Protein AF-A0A0B6YJX8-F1 (afdb_monomer_lite)

Structure (mmCIF, N/CA/C/O backbone):
data_AF-A0A0B6YJX8-F1
#
_entry.id   AF-A0A0B6YJX8-F1
#
loop_
_atom_site.group_PDB
_atom_site.id
_atom_site.type_symbol
_atom_site.label_atom_id
_atom_site.label_alt_id
_atom_site.label_comp_id
_atom_site.label_asym_id
_atom_site.label_entity_id
_atom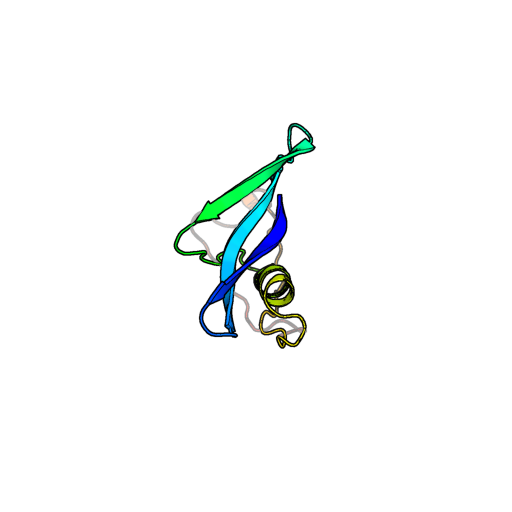_site.label_seq_id
_atom_site.pdbx_PDB_ins_code
_atom_site.Cartn_x
_atom_site.Cartn_y
_atom_site.Cartn_z
_atom_site.occupancy
_atom_site.B_iso_or_equiv
_atom_site.auth_seq_id
_atom_site.auth_comp_id
_atom_site.auth_asym_id
_atom_site.auth_atom_id
_atom_site.pdbx_PDB_model_num
ATOM 1 N N . ARG A 1 1 ? -10.307 6.839 -3.102 1.00 96.62 1 ARG A N 1
ATOM 2 C CA . ARG A 1 1 ? -9.183 6.987 -2.148 1.00 96.62 1 ARG A CA 1
ATOM 3 C C . ARG A 1 1 ? -9.714 6.712 -0.751 1.00 96.62 1 ARG A C 1
ATOM 5 O O . ARG A 1 1 ? -10.843 7.091 -0.497 1.00 96.62 1 ARG A O 1
ATOM 12 N N . VAL A 1 2 ? -8.958 6.029 0.109 1.00 97.56 2 VAL A N 1
ATOM 13 C CA . VAL A 1 2 ? -9.317 5.877 1.529 1.00 97.56 2 VAL A CA 1
ATOM 14 C C . VAL A 1 2 ? -8.785 7.085 2.284 1.00 97.56 2 VAL A C 1
ATOM 16 O O . VAL A 1 2 ? -7.588 7.356 2.208 1.00 97.56 2 VAL A O 1
ATOM 19 N N . ASP A 1 3 ? -9.663 7.800 2.976 1.00 97.38 3 ASP A N 1
ATOM 20 C CA . ASP A 1 3 ? -9.308 9.007 3.725 1.00 97.38 3 ASP A CA 1
ATOM 21 C C . ASP A 1 3 ? -9.185 8.710 5.226 1.00 97.38 3 ASP A C 1
ATOM 23 O O . ASP A 1 3 ? -8.300 9.240 5.895 1.00 97.38 3 ASP A O 1
ATOM 27 N N . SER A 1 4 ? -10.022 7.809 5.752 1.00 97.69 4 SER A N 1
ATOM 28 C CA . SER A 1 4 ? -9.897 7.281 7.114 1.00 97.69 4 SER A CA 1
ATOM 29 C C . SER A 1 4 ? -10.570 5.913 7.268 1.00 97.69 4 SER A C 1
ATOM 31 O O . SER A 1 4 ? -11.353 5.477 6.417 1.00 97.69 4 SER A O 1
ATOM 33 N N . LEU A 1 5 ? -10.260 5.213 8.362 1.00 97.94 5 LEU A N 1
ATOM 34 C CA . LEU A 1 5 ? -10.919 3.959 8.722 1.00 97.94 5 LEU A CA 1
ATOM 35 C C . LEU A 1 5 ? -12.037 4.219 9.730 1.00 97.94 5 LEU A C 1
ATOM 37 O O . LEU A 1 5 ? -11.856 4.950 10.703 1.00 97.94 5 LEU A O 1
ATOM 41 N N . LEU A 1 6 ? -13.189 3.589 9.510 1.00 97.75 6 LEU A N 1
ATOM 42 C CA . LEU A 1 6 ? -14.312 3.666 10.437 1.00 97.75 6 LEU A CA 1
ATOM 43 C C . LEU A 1 6 ? -14.059 2.717 11.604 1.00 97.75 6 LEU A C 1
ATOM 45 O O . LEU A 1 6 ? -13.692 1.555 11.401 1.00 97.75 6 LEU A O 1
ATOM 49 N N . LYS A 1 7 ? -14.292 3.210 12.819 1.00 96.00 7 LYS A N 1
ATOM 50 C CA . LYS A 1 7 ? -14.091 2.464 14.059 1.00 96.00 7 LYS A CA 1
ATOM 51 C C . LYS A 1 7 ? -15.395 2.326 14.832 1.00 96.00 7 LYS A C 1
ATOM 53 O O . LYS A 1 7 ? -16.255 3.203 14.803 1.00 96.00 7 LYS A O 1
ATOM 58 N N . THR A 1 8 ? -15.529 1.217 15.540 1.00 95.50 8 THR A N 1
ATOM 59 C CA . THR A 1 8 ? -16.577 0.984 16.533 1.00 95.50 8 THR A CA 1
ATOM 60 C C . THR A 1 8 ? -15.945 0.446 17.809 1.00 95.50 8 THR A C 1
ATOM 62 O O . THR A 1 8 ? -14.881 -0.168 17.753 1.00 95.50 8 THR A O 1
ATOM 65 N N . THR A 1 9 ? -16.575 0.678 18.954 1.00 95.19 9 THR A N 1
ATOM 66 C CA . THR A 1 9 ? -16.078 0.190 20.241 1.00 95.19 9 THR A CA 1
ATOM 67 C C . THR A 1 9 ? -16.908 -1.005 20.681 1.00 95.1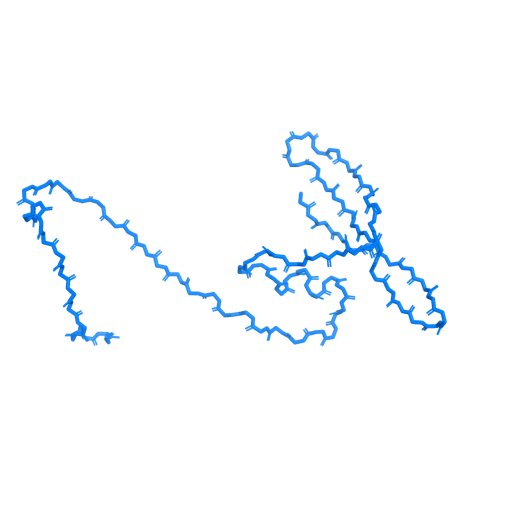9 9 THR A C 1
ATOM 69 O O . THR A 1 9 ? -18.125 -0.897 20.812 1.00 95.19 9 THR A O 1
ATOM 72 N N . ILE A 1 10 ? -16.248 -2.136 20.917 1.00 93.19 10 ILE A N 1
ATOM 73 C CA . ILE A 1 10 ? -16.851 -3.364 21.443 1.00 93.19 10 ILE A CA 1
ATOM 74 C C . ILE A 1 10 ? -16.018 -3.759 22.662 1.00 93.19 10 ILE A C 1
ATOM 76 O O . ILE A 1 10 ? -14.795 -3.836 22.571 1.00 93.19 10 ILE A O 1
ATOM 80 N N . ASP A 1 11 ? -16.656 -3.919 23.822 1.00 93.88 11 ASP A N 1
ATOM 81 C CA . ASP A 1 11 ? -16.000 -4.299 25.085 1.00 93.88 11 ASP A CA 1
ATOM 82 C C . ASP A 1 11 ? -14.793 -3.416 25.468 1.00 93.88 11 ASP A C 1
ATOM 84 O O . ASP A 1 11 ? -13.764 -3.888 25.951 1.00 93.88 11 ASP A O 1
ATOM 88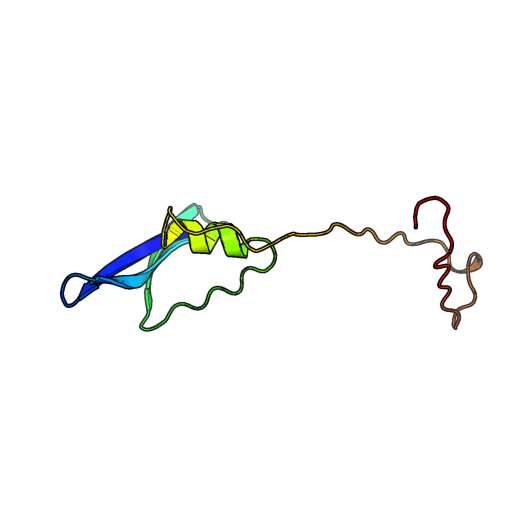 N N . GLY A 1 12 ? -14.901 -2.107 25.212 1.00 93.19 12 GLY A N 1
ATOM 89 C CA . GLY A 1 12 ? -13.842 -1.133 25.501 1.00 93.19 12 GLY A CA 1
ATOM 90 C C . GLY A 1 12 ? -12.654 -1.162 24.531 1.00 93.19 12 GLY A C 1
ATOM 91 O O . GLY A 1 12 ? -11.680 -0.446 24.755 1.00 93.19 12 GLY A O 1
ATOM 92 N N . LYS A 1 13 ? -12.718 -1.949 23.450 1.00 91.56 13 LYS A N 1
ATOM 93 C CA . LYS A 1 13 ? -11.692 -2.012 22.400 1.00 91.56 13 LYS A CA 1
ATOM 94 C C . LYS A 1 13 ? -12.202 -1.419 21.096 1.00 91.56 13 LYS A C 1
ATOM 96 O O . LYS A 1 13 ? -13.360 -1.608 20.728 1.00 91.56 13 LYS A O 1
ATOM 101 N N . GLU A 1 14 ? -11.333 -0.708 20.385 1.00 93.69 14 GLU A N 1
ATOM 102 C CA . GLU A 1 14 ? -11.638 -0.218 19.042 1.00 93.69 14 GLU A CA 1
ATOM 103 C C . GLU A 1 14 ? -11.489 -1.336 18.005 1.00 93.69 14 GLU A C 1
ATOM 105 O O . GLU A 1 14 ? -10.478 -2.036 17.951 1.00 93.69 14 GLU A O 1
ATOM 110 N N . HIS A 1 15 ? -12.490 -1.462 17.142 1.00 94.75 15 HIS A N 1
ATOM 111 C CA . HIS A 1 15 ? -12.519 -2.386 16.020 1.00 94.75 15 HIS A CA 1
ATOM 112 C C . HIS A 1 15 ? -12.780 -1.623 14.725 1.00 94.75 15 HIS A C 1
ATOM 114 O O . HIS A 1 15 ? -13.676 -0.781 14.654 1.00 94.75 15 HIS A O 1
ATOM 120 N N . ILE A 1 16 ? -12.021 -1.950 13.681 1.00 96.75 16 ILE A N 1
ATOM 121 C CA . ILE A 1 16 ? -12.256 -1.426 12.334 1.00 96.75 16 ILE A CA 1
ATOM 122 C C . ILE A 1 16 ? -13.541 -2.054 11.783 1.00 96.75 16 ILE A C 1
ATOM 124 O O . ILE A 1 16 ? -13.664 -3.277 11.739 1.00 96.75 16 ILE A O 1
ATOM 128 N N . CYS A 1 17 ? -14.483 -1.225 11.339 1.00 97.44 17 CYS A N 1
ATOM 129 C CA . CYS A 1 17 ? -15.788 -1.658 10.826 1.00 97.44 17 CYS A CA 1
ATOM 130 C C . CYS A 1 17 ? -16.113 -1.102 9.431 1.00 97.44 17 CYS A C 1
ATOM 132 O O . CYS A 1 17 ? -17.247 -1.211 8.959 1.00 97.44 17 CYS A O 1
ATOM 134 N N . GLY A 1 18 ? -15.136 -0.487 8.763 1.00 98.19 18 GLY A N 1
ATOM 135 C CA . GLY A 1 18 ? -15.327 0.108 7.448 1.00 98.19 18 GLY A CA 1
ATOM 136 C C . GLY A 1 18 ? -14.276 1.152 7.092 1.00 98.19 18 GLY A C 1
ATOM 137 O O . GLY A 1 18 ? -13.239 1.255 7.748 1.00 98.19 18 GLY A O 1
ATOM 138 N N . ALA A 1 19 ? -14.568 1.948 6.068 1.00 98.38 19 ALA A N 1
ATOM 139 C CA . ALA A 1 19 ? -13.726 3.053 5.620 1.00 98.38 19 ALA A CA 1
ATOM 140 C C . ALA A 1 19 ? -14.564 4.238 5.124 1.00 98.38 19 ALA A C 1
ATOM 142 O O . ALA A 1 19 ? -15.645 4.054 4.556 1.00 98.38 19 ALA A O 1
ATOM 143 N N . HIS A 1 20 ? -14.031 5.440 5.326 1.00 98.44 20 HIS A N 1
ATOM 144 C CA . HIS A 1 20 ? -14.476 6.650 4.653 1.00 98.44 20 HIS A CA 1
ATOM 145 C C . HIS A 1 20 ? -13.648 6.827 3.377 1.00 98.44 20 HIS A C 1
ATOM 147 O O . HIS A 1 20 ? -12.410 6.788 3.423 1.00 98.44 20 HIS A O 1
ATOM 153 N N . VAL A 1 21 ? -14.323 6.947 2.235 1.00 98.50 21 VAL A N 1
ATOM 154 C CA . VAL A 1 21 ? -13.676 6.965 0.922 1.00 98.50 21 VAL A CA 1
ATOM 155 C C . VAL A 1 21 ? -14.184 8.097 0.042 1.00 98.50 21 VAL A C 1
ATOM 157 O O . VAL A 1 21 ? -15.387 8.303 -0.077 1.00 98.50 21 VAL A O 1
ATOM 160 N N . THR A 1 22 ? -13.263 8.749 -0.660 1.00 98.56 22 THR A N 1
ATOM 161 C CA . THR A 1 22 ? -13.560 9.699 -1.738 1.00 98.56 22 THR A CA 1
ATOM 162 C C . THR A 1 22 ? -13.479 9.009 -3.099 1.00 98.56 22 THR A C 1
ATOM 164 O O . THR A 1 22 ? -12.459 8.392 -3.437 1.00 98.56 22 THR A O 1
ATOM 167 N N . ASN A 1 23 ? -14.511 9.138 -3.927 1.00 98.00 23 ASN A N 1
ATOM 168 C CA . ASN A 1 23 ? -14.458 8.796 -5.344 1.00 98.00 23 ASN A CA 1
ATOM 169 C C . ASN A 1 23 ? -13.535 9.789 -6.068 1.00 98.00 23 ASN A C 1
ATOM 171 O O . ASN A 1 23 ? -13.808 10.980 -6.118 1.00 98.00 23 ASN A O 1
ATOM 175 N N . THR A 1 24 ? -12.438 9.313 -6.656 1.00 97.88 24 THR A N 1
ATOM 176 C CA . THR A 1 24 ? -11.438 10.195 -7.282 1.00 97.88 24 THR A CA 1
ATOM 177 C C . THR A 1 24 ? -11.841 10.726 -8.658 1.00 97.88 24 THR A C 1
ATOM 179 O O . THR A 1 24 ? -11.133 11.571 -9.192 1.00 97.88 24 THR A O 1
ATOM 182 N N . LEU A 1 25 ? -12.938 10.235 -9.244 1.00 98.12 25 LEU A N 1
ATOM 183 C CA . LEU A 1 25 ? -13.473 10.728 -10.517 1.00 98.12 25 LEU A CA 1
ATOM 184 C C . LEU A 1 25 ? -14.520 11.826 -10.309 1.00 98.12 25 LEU A C 1
ATOM 186 O O . LEU A 1 25 ? -14.543 12.789 -11.068 1.00 98.12 25 LEU A O 1
ATOM 190 N N . THR A 1 26 ? -15.382 11.677 -9.296 1.00 98.25 26 THR A N 1
ATOM 191 C CA . THR A 1 26 ? -16.507 12.598 -9.042 1.00 98.25 26 THR A CA 1
ATOM 192 C C . THR A 1 26 ? -16.291 13.518 -7.842 1.00 98.25 26 THR A C 1
ATOM 194 O O . THR A 1 26 ? -16.931 14.559 -7.755 1.00 98.25 26 THR A O 1
ATOM 197 N N . GLY A 1 27 ? -15.398 13.155 -6.918 1.00 97.94 27 GLY A N 1
ATOM 198 C CA . GLY A 1 27 ? -15.183 13.862 -5.654 1.00 97.94 27 GLY A CA 1
ATOM 199 C C . GLY A 1 27 ? -16.185 13.511 -4.551 1.00 97.94 27 GLY A C 1
ATOM 200 O O . GLY A 1 27 ? -16.051 14.010 -3.443 1.00 97.94 27 GLY A O 1
ATOM 201 N N . GLU A 1 28 ? -17.174 12.658 -4.820 1.00 98.50 28 GLU A N 1
ATOM 202 C CA . GLU A 1 28 ? -18.172 12.260 -3.822 1.00 98.50 28 GLU A CA 1
ATOM 203 C C . GLU A 1 28 ? -17.576 11.375 -2.723 1.00 98.50 28 GLU A C 1
ATOM 205 O O . GLU A 1 28 ? -16.728 10.518 -2.983 1.00 98.50 28 GLU A O 1
ATOM 210 N N . GLU A 1 29 ? -18.083 11.533 -1.504 1.00 98.44 29 GLU A N 1
ATOM 211 C CA . GLU A 1 29 ? -17.606 10.821 -0.322 1.00 98.44 29 GLU A CA 1
ATOM 212 C C . GLU A 1 29 ? -18.619 9.785 0.177 1.00 98.44 29 GLU A C 1
ATOM 214 O O . GLU A 1 29 ? -19.831 10.008 0.175 1.00 98.44 29 GLU A O 1
ATOM 219 N N . TYR A 1 30 ? -18.114 8.648 0.656 1.00 98.25 30 TYR A N 1
ATOM 220 C CA . TYR A 1 30 ? -18.927 7.519 1.094 1.00 98.25 30 TYR A CA 1
ATOM 221 C C . TYR A 1 30 ? -18.389 6.901 2.384 1.00 98.25 30 TYR A C 1
ATOM 223 O O . TYR A 1 30 ? -17.186 6.703 2.549 1.00 98.25 30 TYR A O 1
ATOM 231 N N . ASN A 1 31 ? -19.304 6.498 3.269 1.00 98.44 31 ASN A N 1
ATOM 232 C CA . ASN A 1 31 ? -19.000 5.636 4.409 1.00 98.44 31 ASN A CA 1
ATOM 233 C C . ASN A 1 31 ? -19.386 4.195 4.077 1.00 98.44 31 ASN A C 1
ATOM 235 O O . ASN A 1 31 ? -20.569 3.855 4.029 1.00 98.44 31 ASN A O 1
ATOM 239 N N . ILE A 1 32 ? -18.391 3.334 3.880 1.00 98.31 32 ILE A N 1
ATOM 240 C CA . ILE A 1 32 ? -18.601 1.923 3.549 1.00 98.31 32 ILE A CA 1
ATOM 241 C C . ILE A 1 32 ? -18.392 1.093 4.811 1.00 98.31 32 ILE A C 1
ATOM 243 O O . ILE A 1 32 ? -17.288 1.053 5.350 1.00 98.31 32 ILE A O 1
ATOM 247 N N . ARG A 1 33 ? -19.444 0.410 5.278 1.00 98.19 33 ARG A N 1
ATOM 248 C CA . ARG A 1 33 ? -19.363 -0.534 6.404 1.00 98.19 33 ARG A CA 1
ATOM 249 C C . ARG A 1 33 ? -19.038 -1.941 5.916 1.00 98.19 33 ARG A C 1
ATOM 251 O O . ARG A 1 33 ? -19.589 -2.395 4.918 1.00 98.19 33 ARG A O 1
ATOM 258 N N . ALA A 1 34 ? -18.192 -2.648 6.655 1.00 97.31 34 ALA A N 1
ATOM 259 C CA . ALA A 1 34 ? -17.793 -4.016 6.354 1.00 97.31 34 ALA A CA 1
ATOM 260 C C . ALA A 1 34 ? -17.586 -4.826 7.639 1.00 97.31 34 ALA A C 1
ATOM 262 O O . ALA A 1 34 ? -17.209 -4.290 8.678 1.00 97.31 34 ALA A O 1
ATOM 263 N N . LYS A 1 35 ? -17.799 -6.146 7.557 1.00 95.62 35 LYS A N 1
ATOM 264 C CA . LYS A 1 35 ? -17.505 -7.071 8.669 1.00 95.62 35 LYS A CA 1
ATOM 265 C C . LYS A 1 35 ? -16.002 -7.289 8.869 1.00 95.62 35 LYS A C 1
ATOM 267 O O . LYS A 1 35 ? -15.572 -7.634 9.960 1.00 95.62 35 LYS A O 1
ATOM 272 N N . CYS A 1 36 ? -15.222 -7.130 7.803 1.00 95.81 36 CYS A N 1
ATOM 273 C CA . CYS A 1 36 ? -13.776 -7.290 7.790 1.00 95.81 36 CYS A CA 1
ATOM 274 C C . CYS A 1 36 ? -13.184 -6.320 6.763 1.00 95.81 36 CYS A C 1
ATOM 276 O O . CYS A 1 36 ? -13.788 -6.092 5.714 1.00 95.81 36 CYS A O 1
ATOM 278 N N . VAL A 1 37 ? -12.012 -5.765 7.066 1.00 96.94 37 VAL A N 1
ATOM 279 C CA . VAL A 1 37 ? -11.254 -4.881 6.176 1.00 96.94 37 VAL A CA 1
ATOM 280 C C . VAL A 1 37 ? -9.863 -5.479 5.993 1.00 96.94 37 VAL A C 1
ATOM 282 O O . VAL A 1 37 ? -9.158 -5.711 6.972 1.00 96.94 37 VAL A O 1
ATOM 285 N N . ILE A 1 38 ? -9.470 -5.726 4.741 1.00 97.44 38 ILE A N 1
ATOM 286 C CA . ILE A 1 38 ? -8.144 -6.246 4.383 1.00 97.44 38 ILE A CA 1
ATOM 287 C C . ILE A 1 38 ? -7.330 -5.109 3.769 1.00 97.44 38 ILE A C 1
ATOM 289 O O . ILE A 1 38 ? -7.746 -4.499 2.786 1.00 97.44 38 ILE A O 1
ATOM 293 N N . ASN A 1 39 ? -6.155 -4.838 4.336 1.00 97.19 39 ASN A N 1
ATOM 294 C CA . ASN A 1 39 ? -5.204 -3.888 3.772 1.00 97.19 39 ASN A CA 1
ATOM 295 C C . ASN A 1 39 ? -4.286 -4.593 2.759 1.00 97.19 39 ASN A C 1
ATOM 297 O O . ASN A 1 39 ? -3.413 -5.366 3.148 1.00 97.19 39 ASN A O 1
ATOM 301 N N . ALA A 1 40 ? -4.480 -4.301 1.473 1.00 97.12 40 ALA A N 1
ATOM 302 C CA . ALA A 1 40 ? -3.704 -4.852 0.360 1.00 97.12 40 ALA A CA 1
ATOM 303 C C . ALA A 1 40 ? -3.110 -3.746 -0.539 1.00 97.12 40 ALA A C 1
ATOM 305 O O . ALA A 1 40 ? -3.047 -3.885 -1.756 1.00 97.12 40 ALA A O 1
ATOM 306 N N . THR A 1 41 ? -2.693 -2.613 0.039 1.00 96.81 41 THR A N 1
ATOM 307 C CA . THR A 1 41 ? -2.309 -1.404 -0.720 1.00 96.81 41 THR A CA 1
ATOM 308 C C . THR A 1 41 ? -0.824 -1.326 -1.111 1.00 96.81 41 THR A C 1
ATOM 310 O O . THR A 1 41 ? -0.296 -0.232 -1.316 1.00 96.81 41 THR A O 1
ATOM 313 N N . GLY A 1 42 ? -0.126 -2.464 -1.198 1.00 96.38 42 GLY A N 1
ATOM 314 C CA . GLY A 1 42 ? 1.276 -2.539 -1.635 1.00 96.38 42 GLY A CA 1
ATOM 315 C C . GLY A 1 42 ? 2.206 -1.575 -0.870 1.00 96.38 42 GLY A C 1
ATOM 316 O O . GLY A 1 42 ? 2.199 -1.599 0.364 1.00 96.38 42 GLY A O 1
ATOM 317 N N . PRO A 1 43 ? 2.975 -0.699 -1.555 1.00 96.00 43 PRO A N 1
ATOM 318 C CA . PRO A 1 43 ? 3.918 0.221 -0.906 1.00 96.00 43 PRO A CA 1
ATOM 319 C C . PRO A 1 43 ? 3.244 1.241 0.027 1.00 96.00 43 PRO A C 1
ATOM 321 O O . PRO A 1 43 ? 3.898 1.833 0.881 1.00 96.00 43 PRO A O 1
ATOM 324 N N . TYR A 1 44 ? 1.927 1.424 -0.089 1.00 96.06 44 TYR A N 1
ATOM 325 C CA . TYR A 1 44 ? 1.145 2.327 0.756 1.00 96.06 44 TYR A CA 1
ATOM 326 C C . TYR A 1 44 ? 0.582 1.647 2.012 1.00 96.06 44 TYR A C 1
ATOM 328 O O . TYR A 1 44 ? -0.206 2.256 2.732 1.00 96.06 44 TYR A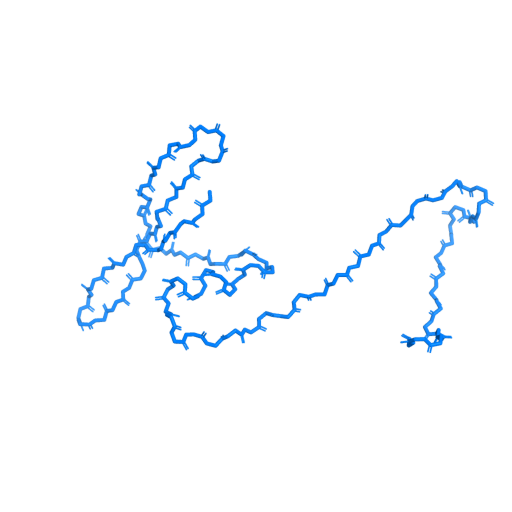 O 1
ATO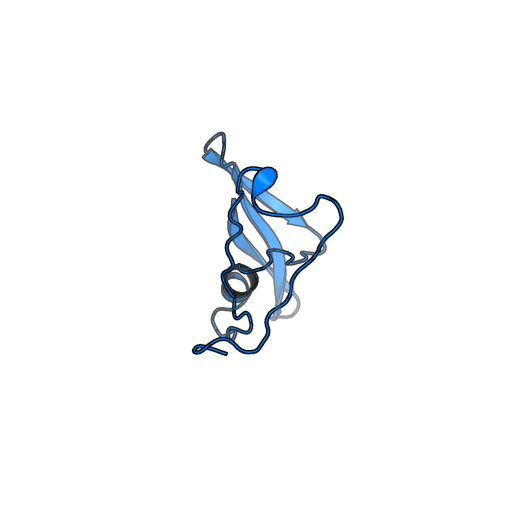M 336 N N . THR A 1 45 ? 0.932 0.381 2.279 1.00 97.12 45 THR A N 1
ATOM 337 C CA . THR A 1 45 ? 0.371 -0.397 3.401 1.00 97.12 45 THR A CA 1
ATOM 338 C C . THR A 1 45 ? 0.483 0.333 4.738 1.00 97.12 45 THR A C 1
ATOM 340 O O . THR A 1 45 ? -0.487 0.392 5.493 1.00 97.12 45 THR A O 1
ATOM 343 N N . ASP A 1 46 ? 1.620 0.979 5.003 1.00 97.19 46 ASP A N 1
ATOM 344 C CA . ASP A 1 46 ? 1.834 1.691 6.260 1.00 97.19 46 ASP A CA 1
ATOM 345 C C . ASP A 1 46 ? 0.955 2.933 6.400 1.00 97.19 46 ASP A C 1
ATOM 347 O O . ASP A 1 46 ? 0.536 3.243 7.511 1.00 97.19 46 ASP A O 1
ATOM 351 N N . SER A 1 47 ? 0.607 3.605 5.299 1.00 96.19 47 SER A N 1
ATOM 352 C CA . SER A 1 47 ? -0.327 4.733 5.337 1.00 96.19 47 SER A CA 1
ATOM 353 C C . SER A 1 47 ? -1.687 4.299 5.882 1.00 96.19 47 SER A C 1
ATOM 355 O O . SER A 1 47 ? -2.236 4.974 6.745 1.00 96.19 47 SER A O 1
ATOM 357 N N . ILE A 1 48 ? -2.195 3.139 5.452 1.00 97.44 48 ILE A N 1
ATOM 358 C CA . ILE A 1 48 ? -3.459 2.583 5.956 1.00 97.44 48 ILE A CA 1
ATOM 359 C C . ILE A 1 48 ? -3.311 2.058 7.391 1.00 97.44 48 ILE A C 1
ATOM 361 O O . ILE A 1 48 ? -4.205 2.252 8.212 1.00 97.44 48 ILE A O 1
ATOM 365 N N . ARG A 1 49 ? -2.181 1.425 7.736 1.00 96.88 49 ARG A N 1
ATOM 366 C CA . ARG A 1 49 ? -1.935 0.928 9.105 1.00 96.88 49 ARG A CA 1
ATOM 367 C C . ARG A 1 49 ? -1.924 2.062 10.133 1.00 96.88 49 ARG A C 1
ATOM 369 O O . ARG A 1 49 ? -2.547 1.931 11.182 1.00 96.88 49 ARG A O 1
ATOM 376 N N . ILE A 1 50 ? -1.289 3.184 9.797 1.00 96.81 50 ILE A N 1
ATOM 377 C CA . ILE A 1 50 ? -1.229 4.382 10.646 1.00 96.81 50 ILE A CA 1
ATOM 378 C C . ILE A 1 50 ? -2.618 5.023 10.820 1.00 96.81 50 ILE A C 1
ATOM 380 O O . ILE A 1 50 ? -2.905 5.544 11.893 1.00 96.81 50 ILE A O 1
ATOM 384 N N . MET A 1 51 ? -3.510 4.944 9.819 1.00 95.75 51 MET A N 1
ATOM 385 C CA . MET A 1 51 ? -4.913 5.377 9.974 1.00 95.75 51 MET A CA 1
ATOM 386 C C . MET A 1 51 ? -5.678 4.531 11.003 1.00 95.75 51 MET A C 1
ATOM 388 O O . MET A 1 51 ? -6.593 5.031 11.655 1.00 95.75 51 MET A O 1
ATOM 392 N N . GLY A 1 52 ? -5.338 3.245 11.129 1.00 93.62 52 GLY A N 1
ATOM 393 C CA . GLY A 1 52 ? -5.935 2.349 12.120 1.00 93.62 52 GLY A CA 1
ATOM 394 C C . GLY A 1 52 ? -5.407 2.605 13.529 1.00 93.62 52 GLY A C 1
ATOM 395 O O . GLY A 1 52 ? -6.192 2.694 14.473 1.00 93.62 52 GLY A O 1
ATOM 396 N N . ASP A 1 53 ? -4.094 2.769 13.661 1.00 94.00 53 ASP A N 1
ATOM 397 C CA . ASP A 1 53 ? -3.419 3.090 14.917 1.00 94.00 53 ASP A CA 1
ATOM 398 C C . ASP A 1 53 ? -2.175 3.946 14.647 1.00 94.00 53 ASP A C 1
ATOM 400 O O . ASP A 1 53 ? -1.204 3.487 14.037 1.00 94.00 53 ASP A O 1
ATOM 404 N N . SER A 1 54 ? -2.187 5.180 15.154 1.00 92.31 54 SER A N 1
ATOM 405 C CA . SER A 1 54 ? -1.103 6.148 14.985 1.00 92.31 54 SER A CA 1
ATOM 406 C C . SER A 1 54 ? 0.210 5.735 15.652 1.00 92.31 54 SER A C 1
ATOM 408 O O . SER A 1 54 ? 1.264 6.231 15.261 1.00 92.31 54 SER A O 1
ATOM 410 N N . ALA A 1 55 ? 0.175 4.838 16.643 1.00 94.38 55 ALA A N 1
ATOM 411 C CA . ALA A 1 55 ? 1.372 4.302 17.289 1.00 94.38 55 ALA A CA 1
ATOM 412 C C . ALA A 1 55 ? 2.054 3.200 16.456 1.00 94.38 55 ALA A C 1
ATOM 414 O O . ALA A 1 55 ? 3.134 2.719 16.814 1.00 94.38 55 ALA A O 1
ATOM 415 N N . THR A 1 56 ? 1.456 2.799 15.330 1.00 95.56 56 THR A N 1
ATOM 416 C CA . THR A 1 56 ? 1.986 1.732 14.484 1.00 95.56 56 THR A CA 1
ATOM 417 C C . THR A 1 56 ? 3.351 2.089 13.899 1.00 95.56 56 THR A C 1
ATOM 419 O O . THR A 1 56 ? 3.516 3.061 13.160 1.00 95.56 56 THR A O 1
ATOM 422 N N . ARG A 1 57 ? 4.337 1.219 14.139 1.00 96.25 57 ARG A N 1
ATOM 423 C CA . ARG A 1 57 ? 5.643 1.292 13.478 1.00 96.25 57 ARG A CA 1
ATOM 424 C C . ARG A 1 57 ? 5.531 0.921 11.995 1.00 96.25 57 ARG A C 1
ATOM 426 O O . ARG A 1 57 ? 4.939 -0.107 11.647 1.00 96.25 57 ARG A O 1
ATOM 433 N N . LYS A 1 58 ? 6.167 1.725 11.140 1.00 95.94 58 LYS A N 1
ATOM 434 C CA . LYS A 1 58 ? 6.330 1.446 9.705 1.00 95.94 58 LYS A CA 1
ATOM 435 C C . LYS A 1 58 ? 7.146 0.167 9.482 1.00 95.94 58 LYS A C 1
ATOM 437 O O . LYS A 1 58 ? 8.145 -0.043 10.170 1.00 95.94 58 LYS A O 1
ATOM 442 N N . ILE A 1 59 ? 6.719 -0.665 8.535 1.00 96.25 59 ILE A N 1
ATOM 443 C CA . ILE A 1 59 ? 7.382 -1.927 8.156 1.00 96.25 59 ILE A CA 1
ATOM 444 C C . ILE A 1 59 ? 7.725 -1.994 6.666 1.00 96.25 59 ILE A C 1
ATOM 446 O O . ILE A 1 59 ? 8.592 -2.770 6.278 1.00 96.25 59 ILE A O 1
ATOM 450 N N . CYS A 1 60 ? 7.048 -1.216 5.822 1.00 95.56 60 CYS A N 1
ATOM 451 C CA . CYS A 1 60 ? 7.243 -1.241 4.384 1.00 95.56 60 CYS A CA 1
ATOM 452 C C . CYS A 1 60 ? 8.447 -0.380 3.994 1.00 95.56 60 CYS A C 1
ATOM 454 O O . CYS A 1 60 ? 8.532 0.792 4.363 1.00 95.56 60 CYS A O 1
ATOM 456 N N . GLN A 1 61 ? 9.366 -0.965 3.227 1.00 95.38 61 GLN A N 1
ATOM 457 C CA . GLN A 1 61 ? 10.509 -0.277 2.634 1.00 95.38 61 GLN A CA 1
ATOM 458 C C . GLN A 1 61 ? 10.427 -0.433 1.110 1.00 95.38 61 GLN A C 1
ATOM 460 O O . GLN A 1 61 ? 10.888 -1.443 0.579 1.00 95.38 61 GLN A O 1
ATOM 465 N N . PRO A 1 62 ? 9.764 0.496 0.400 1.00 92.69 62 PRO A N 1
ATOM 466 C CA . PRO A 1 62 ? 9.631 0.402 -1.047 1.00 92.69 62 PRO A CA 1
ATOM 467 C C . PRO A 1 62 ? 10.970 0.673 -1.742 1.00 92.69 62 PRO A C 1
ATOM 469 O O . PRO A 1 62 ? 11.685 1.610 -1.389 1.00 92.69 62 PRO A O 1
ATOM 472 N N . SER A 1 63 ? 11.272 -0.119 -2.769 1.00 93.38 63 SER A N 1
ATOM 473 C CA . SER A 1 63 ? 12.388 0.093 -3.694 1.00 93.38 63 SER A CA 1
ATOM 474 C C . SER A 1 63 ? 11.867 0.562 -5.053 1.00 93.38 63 SER A C 1
ATOM 476 O O . SER A 1 63 ? 10.813 0.111 -5.504 1.00 93.38 63 SER A O 1
ATOM 478 N N . SER A 1 64 ? 12.610 1.443 -5.722 1.00 92.69 64 SER A N 1
ATOM 479 C CA . SER A 1 64 ? 12.292 1.900 -7.079 1.00 92.69 64 SER A CA 1
ATOM 480 C C . SER A 1 64 ? 13.151 1.166 -8.103 1.00 92.69 64 SER A C 1
ATOM 482 O O . SER A 1 64 ? 14.347 0.996 -7.892 1.00 92.69 64 SER A O 1
ATOM 484 N N . GLY A 1 65 ? 12.549 0.791 -9.229 1.00 93.12 65 GLY A N 1
ATOM 485 C CA . GLY A 1 65 ? 13.229 0.255 -10.405 1.00 93.12 65 GLY A CA 1
ATOM 486 C C . GLY A 1 65 ? 12.630 0.865 -11.669 1.00 93.12 65 GLY A C 1
ATOM 487 O O . GLY A 1 65 ? 11.470 1.281 -11.668 1.00 93.12 65 GLY A O 1
ATOM 488 N N . VAL A 1 66 ? 13.419 0.951 -12.737 1.00 95.38 66 VAL A N 1
ATOM 489 C CA . VAL A 1 66 ? 12.989 1.503 -14.029 1.00 95.38 66 VAL A CA 1
ATOM 490 C C . VAL A 1 66 ? 13.271 0.507 -15.146 1.00 95.38 66 VAL A C 1
ATOM 492 O O . VAL A 1 66 ? 14.238 -0.245 -15.083 1.00 95.38 66 VAL A O 1
ATOM 495 N N . HIS A 1 67 ? 12.434 0.526 -16.180 1.00 94.81 67 HIS A N 1
ATOM 496 C CA . HIS A 1 67 ? 12.633 -0.250 -17.402 1.00 94.81 67 HIS A CA 1
ATOM 497 C C . HIS A 1 67 ? 12.803 0.712 -18.579 1.00 94.81 67 HIS A C 1
ATOM 499 O O . HIS A 1 67 ? 12.020 1.649 -18.731 1.00 94.81 67 HIS A O 1
ATOM 505 N N . ILE A 1 68 ? 13.817 0.475 -19.413 1.00 94.31 68 ILE A N 1
ATOM 506 C CA . ILE A 1 68 ? 14.083 1.236 -20.640 1.00 94.31 68 ILE A CA 1
ATOM 507 C C . ILE A 1 68 ? 13.867 0.297 -21.826 1.00 94.31 68 ILE A C 1
ATOM 509 O O . ILE A 1 68 ? 14.281 -0.859 -21.785 1.00 94.31 68 ILE A O 1
ATOM 513 N N . VAL A 1 69 ? 13.222 0.794 -22.881 1.00 93.75 69 VAL A N 1
ATOM 514 C CA . VAL A 1 69 ? 13.003 0.046 -24.124 1.00 93.75 69 VAL A CA 1
ATOM 515 C C . VAL A 1 69 ? 13.902 0.622 -25.210 1.00 93.75 69 VAL A C 1
ATOM 517 O O . VAL A 1 69 ? 13.882 1.827 -25.460 1.00 93.75 69 VAL A O 1
ATOM 520 N N . LEU A 1 70 ? 14.679 -0.245 -25.855 1.00 91.44 70 LEU A N 1
ATOM 521 C CA . LEU A 1 70 ? 15.554 0.093 -26.976 1.00 91.44 70 LEU A CA 1
ATOM 522 C C . LEU A 1 70 ? 15.067 -0.609 -28.256 1.00 91.44 70 LEU A C 1
ATOM 524 O O . LEU A 1 70 ? 14.360 -1.615 -28.172 1.00 91.44 70 LEU A O 1
ATOM 528 N N . PRO A 1 71 ? 15.441 -0.112 -29.448 1.00 93.00 71 PRO A N 1
ATOM 529 C CA . PRO A 1 71 ? 15.218 -0.824 -30.703 1.00 93.00 71 PRO A CA 1
ATOM 530 C C . PRO A 1 71 ? 15.774 -2.257 -30.697 1.00 93.00 71 PRO A C 1
ATOM 532 O O . PRO A 1 71 ? 16.828 -2.526 -30.124 1.00 93.00 71 PRO A O 1
ATOM 535 N N . GLY A 1 72 ? 15.104 -3.171 -31.404 1.00 89.12 72 GLY A N 1
ATOM 536 C CA . GLY A 1 72 ? 15.448 -4.599 -31.390 1.00 89.12 72 GLY A CA 1
ATOM 537 C C . GLY A 1 72 ? 16.857 -4.936 -31.892 1.00 89.12 72 GLY A C 1
ATOM 538 O O . GLY A 1 72 ? 17.421 -5.940 -31.487 1.00 89.12 72 GLY A O 1
ATOM 539 N N . TYR A 1 73 ? 17.488 -4.083 -32.703 1.00 91.50 73 TYR A N 1
ATOM 540 C CA . TYR A 1 73 ? 18.856 -4.329 -33.177 1.00 91.50 73 TYR A CA 1
ATOM 541 C C . TYR A 1 73 ? 19.937 -4.196 -32.081 1.00 91.50 73 TYR A C 1
ATOM 543 O O . TYR A 1 73 ? 21.098 -4.495 -32.348 1.00 91.50 73 TYR A O 1
ATOM 551 N N . TYR A 1 74 ? 19.586 -3.759 -30.863 1.00 89.25 74 TYR A N 1
ATOM 552 C CA . TYR A 1 74 ? 20.502 -3.713 -29.715 1.00 89.25 74 TYR A CA 1
ATOM 553 C C . TYR A 1 74 ? 20.603 -5.040 -28.938 1.00 89.25 74 TYR A C 1
ATOM 555 O O . TYR A 1 74 ? 21.529 -5.183 -28.143 1.00 89.25 74 TYR A O 1
ATOM 563 N N . SER A 1 75 ? 19.691 -6.003 -29.134 1.00 87.88 75 SER A N 1
ATOM 564 C CA . SER A 1 75 ? 19.729 -7.305 -28.446 1.00 87.88 75 SER A CA 1
ATOM 565 C C . SER A 1 75 ? 19.087 -8.416 -29.289 1.00 87.88 75 SER A C 1
ATOM 567 O O . SER A 1 75 ? 18.024 -8.191 -29.863 1.00 87.88 75 SER A O 1
ATOM 569 N N . PRO A 1 76 ? 19.656 -9.634 -29.341 1.00 87.62 76 PRO A N 1
ATOM 570 C CA . PRO A 1 76 ? 18.997 -10.778 -29.969 1.00 87.62 76 PRO A CA 1
ATOM 571 C C . PRO A 1 76 ? 17.627 -11.089 -29.335 1.00 87.62 76 PRO A C 1
ATOM 573 O O . PRO A 1 76 ? 17.473 -11.014 -28.117 1.00 87.62 76 PRO A O 1
ATOM 576 N N . GLU A 1 77 ? 16.648 -11.515 -30.144 1.00 83.81 77 GLU A N 1
ATOM 577 C CA . GLU A 1 77 ? 15.248 -11.741 -29.718 1.00 83.81 77 GLU A CA 1
ATOM 578 C C . GLU A 1 77 ? 15.069 -12.787 -28.602 1.00 83.81 77 GLU A C 1
ATOM 580 O O . GLU A 1 77 ? 14.063 -12.788 -27.901 1.00 83.81 77 GLU A O 1
ATOM 585 N N . SER A 1 78 ? 16.031 -13.694 -28.429 1.00 87.38 78 SER A N 1
ATOM 586 C CA . SER A 1 78 ? 15.989 -14.776 -27.432 1.00 87.38 78 SER A CA 1
ATOM 587 C C . SER A 1 78 ? 17.158 -14.700 -26.449 1.00 87.38 78 SER A C 1
ATOM 589 O O . SER A 1 78 ? 17.719 -15.724 -26.061 1.00 87.38 78 SER A O 1
ATOM 591 N N . MET A 1 79 ? 17.560 -13.485 -26.069 1.00 87.81 79 MET A N 1
ATOM 592 C CA . MET A 1 79 ? 18.635 -13.247 -25.106 1.00 87.81 79 MET A CA 1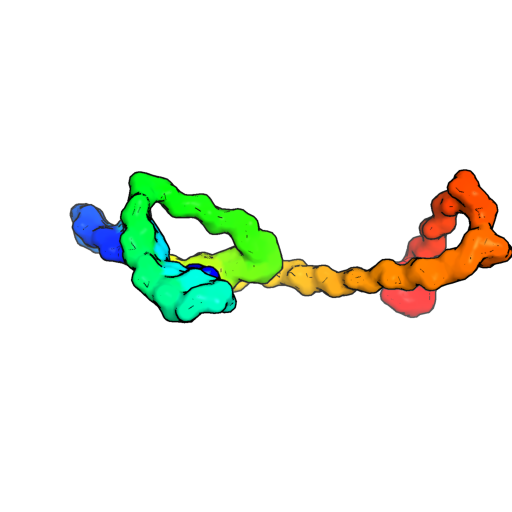
ATOM 593 C C . MET A 1 79 ? 18.123 -12.488 -23.877 1.00 87.81 79 MET A C 1
ATOM 595 O O . MET A 1 79 ? 17.499 -11.438 -23.996 1.00 87.81 79 MET A O 1
ATOM 599 N N . GLY A 1 80 ? 18.438 -13.010 -22.690 1.00 88.62 80 GLY A N 1
ATOM 600 C CA . GLY A 1 80 ? 18.427 -12.261 -21.435 1.00 88.62 80 GLY A CA 1
ATOM 601 C C . GLY A 1 80 ? 19.865 -12.067 -20.962 1.00 88.62 80 GLY A C 1
ATOM 602 O O . GLY A 1 80 ? 20.662 -13.001 -21.037 1.00 88.62 80 GLY A O 1
ATOM 603 N N . LEU A 1 81 ? 20.200 -10.867 -20.495 1.00 87.31 81 LEU A N 1
ATOM 604 C CA . LEU A 1 81 ? 21.508 -10.549 -19.927 1.00 87.31 81 LEU A CA 1
ATOM 605 C C . LEU A 1 81 ? 21.323 -10.106 -18.476 1.00 87.31 81 LEU A C 1
ATOM 607 O O . LEU A 1 81 ? 20.492 -9.247 -18.191 1.00 87.31 81 LEU A O 1
ATOM 611 N N . LEU A 1 82 ? 22.110 -10.692 -17.579 1.00 89.06 82 LEU A N 1
ATOM 612 C CA . LEU A 1 82 ? 22.234 -10.276 -16.188 1.00 89.06 82 LEU A CA 1
ATOM 613 C C . LEU A 1 82 ? 23.722 -10.085 -15.910 1.00 89.06 82 LEU A C 1
ATOM 615 O O . LEU A 1 82 ? 24.477 -11.053 -15.979 1.00 89.06 82 LEU A O 1
ATOM 619 N N . ASP A 1 83 ? 24.122 -8.857 -15.602 1.00 87.25 83 ASP A N 1
ATOM 620 C CA . ASP A 1 83 ? 25.455 -8.553 -15.087 1.00 87.25 83 ASP A CA 1
ATOM 621 C C . ASP A 1 83 ? 25.324 -8.127 -13.618 1.00 87.25 83 ASP A C 1
ATOM 623 O O . ASP A 1 83 ? 24.869 -7.016 -13.354 1.00 87.25 83 ASP A O 1
ATOM 627 N N . PRO A 1 84 ? 25.635 -9.018 -12.662 1.00 85.88 84 PRO A N 1
ATOM 628 C CA . PRO A 1 84 ? 25.560 -8.729 -11.234 1.00 85.88 84 PRO A CA 1
ATOM 629 C C . PRO A 1 84 ? 26.860 -8.123 -10.675 1.00 85.88 84 PRO A C 1
ATOM 631 O O . PRO A 1 84 ? 27.037 -8.119 -9.462 1.00 85.88 84 PRO A O 1
ATOM 634 N N . SER A 1 85 ? 27.823 -7.745 -11.524 1.00 90.00 85 SER A N 1
ATOM 635 C CA . SER A 1 85 ? 29.121 -7.204 -11.109 1.00 90.00 85 SER A CA 1
ATOM 636 C C . SER A 1 85 ? 29.291 -5.769 -11.607 1.00 90.00 85 SER A C 1
ATOM 638 O O . SER A 1 85 ? 30.269 -5.451 -12.296 1.00 90.00 85 SER A O 1
ATOM 640 N N . THR A 1 86 ? 28.360 -4.885 -11.254 1.00 86.19 86 THR A N 1
ATOM 641 C CA . THR A 1 86 ? 28.469 -3.464 -11.592 1.00 86.19 86 THR A CA 1
ATOM 642 C C . THR A 1 86 ? 29.251 -2.711 -10.512 1.00 86.19 86 THR A C 1
ATOM 644 O O . THR A 1 86 ? 29.466 -3.189 -9.399 1.00 86.19 86 THR A O 1
ATOM 647 N N . SER A 1 87 ? 29.757 -1.515 -10.828 1.00 89.88 87 SER A N 1
ATOM 648 C CA . SER A 1 87 ? 30.542 -0.715 -9.868 1.00 89.88 87 SER A CA 1
ATOM 649 C C . SER A 1 87 ? 29.746 -0.273 -8.634 1.00 89.88 87 SER A C 1
ATOM 651 O O . SER A 1 87 ? 30.332 0.161 -7.644 1.00 89.88 87 SER A O 1
ATOM 653 N N . ASP A 1 88 ? 28.422 -0.331 -8.722 1.00 86.19 88 ASP A N 1
ATOM 654 C CA . ASP A 1 88 ? 27.455 0.031 -7.693 1.00 86.19 88 ASP A CA 1
ATOM 655 C C . ASP A 1 88 ? 26.776 -1.178 -7.021 1.00 86.19 88 ASP A C 1
ATOM 657 O O . ASP A 1 88 ? 26.001 -0.963 -6.086 1.00 86.19 88 ASP A O 1
ATOM 661 N N . GLY A 1 89 ? 27.129 -2.414 -7.407 1.00 67.38 89 GLY A N 1
ATOM 662 C CA . GLY A 1 89 ? 26.663 -3.660 -6.785 1.00 67.38 89 GLY A CA 1
ATOM 663 C C . GLY A 1 89 ? 25.854 -4.530 -7.729 1.00 67.38 89 GLY A C 1
ATOM 664 O O . GLY A 1 89 ? 24.635 -4.656 -7.470 1.00 67.38 89 GLY A O 1
#

InterPro domains:
  IPR000447 FAD-dependent glycerol-3-phosphate dehydrogenase [PTHR11985] (3-89)
  IPR036188 FAD/NAD(P)-binding domain superfamily [SSF51905] (11-57)

Radius of gyration: 21.67 Å; chains: 1; bounding box: 50×29×59 Å

Sequence (89 aa):
RVDSLLKTTIDGKEHICGAHVTNTLTGEEYNIRAKCVINATGPYTDSIRIMGDSATRKICQPSSGVHIVLPGYYSPESMGLLDPSTSDG

pLDDT: mean 94.21, std 4.69, range [67.38, 98.56]

Secondary structure (DSSP, 8-state):
-EEEEEEEEETTEEEEEEEEEE-TTT--EEEEE-S------GGGHHHHHHHH-TTPPP-------------GGGS-TT--------TT-

Foldseek 3Di:
DFPAFDWDDDPNDIDGFFTWDADPVPRDIDTDGDPDDDQPPQQCSVVHVCRVPVVDDDDHDDDDDDDDDDPCVVDPPPDDDDDPDDPVD

Organism: NCBI:txid1028688